Protein AF-A0A969UNP7-F1 (afdb_monomer_lite)

Structure (mmCIF, 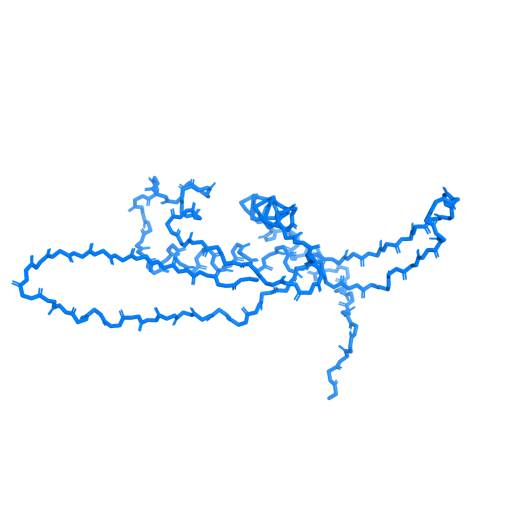N/CA/C/O backbone):
data_AF-A0A969UNP7-F1
#
_entry.id   AF-A0A969UNP7-F1
#
loop_
_atom_site.group_PDB
_atom_site.id
_atom_site.type_symbol
_atom_site.label_atom_id
_atom_site.label_alt_id
_atom_site.label_comp_id
_atom_site.label_asym_id
_atom_site.label_entity_id
_atom_site.label_seq_id
_atom_site.pdbx_PDB_ins_code
_atom_site.Cartn_x
_atom_site.Cartn_y
_atom_site.Cartn_z
_atom_site.occupancy
_atom_site.B_iso_or_equiv
_atom_site.auth_seq_id
_atom_site.auth_comp_id
_atom_site.auth_asym_id
_atom_site.auth_atom_id
_atom_site.pdbx_PDB_model_num
ATOM 1 N N . MET A 1 1 ? -7.125 19.937 -17.859 1.00 32.16 1 MET A N 1
ATOM 2 C CA . MET A 1 1 ? -6.046 19.118 -18.450 1.00 32.16 1 MET A CA 1
ATOM 3 C C . MET A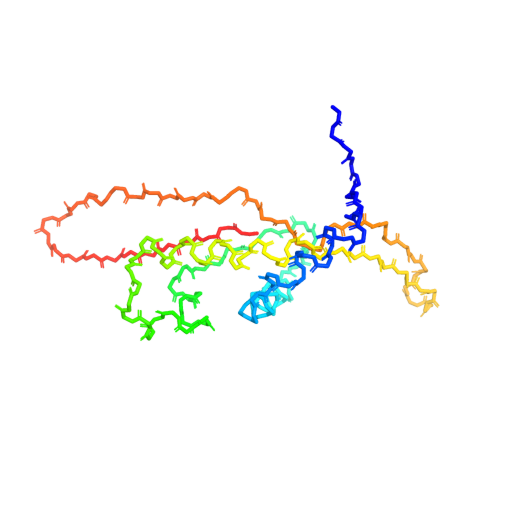 1 1 ? -5.336 18.443 -17.286 1.00 32.16 1 MET A C 1
ATOM 5 O O . MET A 1 1 ? -4.536 19.089 -16.628 1.00 32.16 1 MET A O 1
ATOM 9 N N . PHE A 1 2 ? -5.736 17.222 -16.925 1.00 37.88 2 PHE A N 1
ATOM 10 C CA . PHE A 1 2 ? -5.105 16.497 -15.818 1.00 37.88 2 PHE A CA 1
ATOM 11 C C . PHE A 1 2 ? -3.757 15.971 -16.313 1.00 37.88 2 PHE A C 1
ATOM 13 O O . PHE A 1 2 ? -3.700 15.314 -17.354 1.00 37.88 2 PHE A O 1
ATOM 20 N N . SER A 1 3 ? -2.667 16.340 -15.637 1.00 38.59 3 SER A N 1
ATOM 21 C CA . SER A 1 3 ? -1.341 15.804 -15.945 1.00 38.59 3 SER A CA 1
ATOM 22 C C . SER A 1 3 ? -1.408 14.280 -15.860 1.00 38.59 3 SER A C 1
ATOM 24 O O . SER A 1 3 ? -1.753 13.738 -14.815 1.00 38.59 3 SER A O 1
ATOM 26 N N . LYS A 1 4 ? -1.083 13.592 -16.960 1.00 51.25 4 LYS A N 1
ATOM 27 C CA . LYS A 1 4 ? -1.067 12.121 -17.052 1.00 51.25 4 LYS A 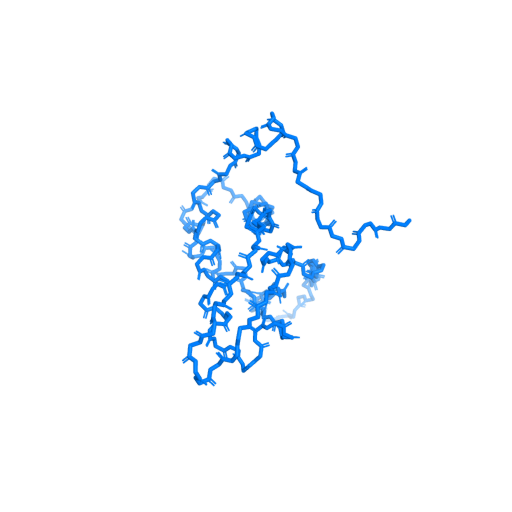CA 1
ATOM 28 C C . LYS A 1 4 ? 0.002 11.486 -16.148 1.00 51.25 4 LYS A C 1
ATOM 30 O O . LYS A 1 4 ? 0.022 10.273 -15.978 1.00 51.25 4 LYS A O 1
ATOM 35 N N . TYR A 1 5 ? 0.893 12.307 -15.591 1.00 55.03 5 TYR A N 1
ATOM 36 C CA . TYR A 1 5 ? 1.993 11.879 -14.743 1.00 55.03 5 TYR A CA 1
ATOM 37 C C . TYR A 1 5 ? 1.873 12.514 -13.363 1.00 55.03 5 TYR A C 1
ATOM 39 O O . TYR A 1 5 ? 1.617 13.724 -13.273 1.00 55.03 5 TYR A O 1
ATOM 47 N N . PRO A 1 6 ? 2.086 11.727 -12.301 1.00 63.94 6 PRO A N 1
ATOM 48 C CA . PRO A 1 6 ? 2.064 12.246 -10.951 1.00 63.94 6 PRO A CA 1
ATOM 49 C C . PRO A 1 6 ? 3.177 13.269 -10.735 1.00 63.94 6 PRO A C 1
ATOM 51 O O . PRO A 1 6 ? 4.358 12.989 -10.961 1.00 63.94 6 PRO A O 1
ATOM 54 N N . SER A 1 7 ? 2.796 14.465 -10.295 1.00 66.50 7 SER A N 1
ATOM 55 C CA . SER A 1 7 ? 3.746 15.480 -9.854 1.00 66.50 7 SER A CA 1
ATOM 56 C C . SER A 1 7 ? 4.326 15.077 -8.503 1.00 66.50 7 SER A C 1
ATOM 58 O O . SER A 1 7 ? 3.590 14.722 -7.584 1.00 66.50 7 SER A O 1
ATOM 60 N N . VAL A 1 8 ? 5.649 15.147 -8.379 1.00 69.06 8 VAL A N 1
ATOM 61 C CA . VAL A 1 8 ? 6.330 14.972 -7.092 1.00 69.06 8 VAL A CA 1
ATOM 62 C C . VAL A 1 8 ? 5.891 16.101 -6.170 1.00 69.06 8 VAL A C 1
ATOM 64 O O . VAL A 1 8 ? 5.866 17.253 -6.597 1.00 69.06 8 VAL A O 1
ATOM 67 N N . LEU A 1 9 ? 5.536 15.777 -4.929 1.00 69.31 9 LEU A N 1
ATOM 68 C CA . LEU A 1 9 ? 5.303 16.804 -3.920 1.00 69.31 9 LEU A CA 1
ATOM 69 C C . LEU A 1 9 ? 6.612 17.555 -3.649 1.00 69.31 9 LEU A C 1
ATOM 71 O O . LEU A 1 9 ? 7.682 16.945 -3.589 1.00 69.31 9 LEU A O 1
ATOM 75 N N . GLU A 1 10 ? 6.514 18.870 -3.471 1.00 75.75 10 GLU A N 1
ATOM 76 C CA . GLU A 1 10 ? 7.625 19.698 -2.996 1.00 75.75 10 GLU A CA 1
ATOM 77 C C . GLU A 1 10 ? 8.148 19.171 -1.651 1.00 75.75 10 GLU A C 1
ATOM 79 O O . GLU A 1 10 ? 7.386 18.613 -0.857 1.00 75.75 10 GLU A O 1
ATOM 84 N N . SER A 1 11 ? 9.446 19.345 -1.383 1.00 73.38 11 SER A N 1
ATOM 85 C CA . SER A 1 11 ? 10.145 18.668 -0.277 1.00 73.38 11 SER A CA 1
ATOM 86 C C . SER A 1 11 ? 9.461 18.817 1.089 1.00 73.38 11 SER A C 1
ATOM 88 O O . SER A 1 11 ? 9.418 17.859 1.854 1.00 73.38 11 SER A O 1
ATOM 90 N N . GLU A 1 12 ? 8.930 19.997 1.411 1.00 75.81 12 GLU A N 1
ATOM 91 C CA . GLU A 1 12 ? 8.265 20.260 2.695 1.00 75.81 12 GLU A CA 1
ATOM 92 C C . GLU A 1 12 ? 6.898 19.563 2.791 1.00 75.81 12 GLU A C 1
ATOM 94 O O . GLU A 1 12 ? 6.584 18.932 3.798 1.00 75.81 12 GLU A O 1
ATOM 99 N N . ALA A 1 13 ? 6.119 19.582 1.705 1.00 78.19 13 ALA A N 1
ATOM 100 C CA . ALA A 1 13 ? 4.840 18.881 1.626 1.00 78.19 13 ALA A CA 1
ATOM 101 C C . ALA A 1 13 ? 5.021 17.355 1.654 1.00 78.19 13 ALA A C 1
ATOM 103 O O . ALA A 1 13 ? 4.223 16.646 2.264 1.00 78.19 13 ALA A O 1
ATOM 104 N N . ALA A 1 14 ? 6.087 16.846 1.028 1.00 79.75 14 ALA A N 1
ATOM 105 C CA . ALA A 1 14 ? 6.433 15.430 1.066 1.00 79.75 14 ALA A CA 1
ATOM 106 C C . ALA A 1 14 ? 6.788 14.968 2.489 1.00 79.75 14 ALA A C 1
ATOM 108 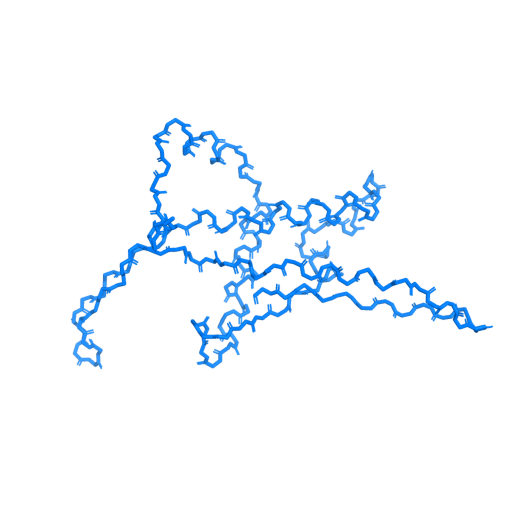O O . ALA A 1 14 ? 6.314 13.920 2.923 1.00 79.75 14 ALA A O 1
ATOM 109 N N . LEU A 1 15 ? 7.578 15.754 3.231 1.00 81.31 15 LEU A N 1
ATOM 110 C CA . LEU A 1 15 ? 7.933 15.443 4.619 1.00 81.31 15 LEU A CA 1
ATOM 111 C C . LEU A 1 15 ? 6.706 15.456 5.535 1.00 81.31 15 LEU A C 1
ATOM 113 O O . LEU A 1 15 ? 6.488 14.486 6.256 1.00 81.31 15 LEU A O 1
ATOM 117 N N . ALA A 1 16 ? 5.861 16.487 5.439 1.00 84.06 16 ALA A N 1
ATOM 118 C CA . ALA A 1 16 ? 4.629 16.575 6.223 1.00 84.06 16 ALA A CA 1
ATOM 119 C C . ALA A 1 16 ? 3.670 15.400 5.955 1.00 84.06 16 ALA A C 1
ATOM 121 O O . ALA A 1 16 ? 2.975 14.939 6.859 1.00 84.06 16 ALA A O 1
ATOM 122 N N . LEU A 1 17 ? 3.635 14.897 4.717 1.00 82.50 17 LEU A N 1
ATOM 123 C CA . LEU A 1 17 ? 2.835 13.731 4.349 1.00 82.50 17 LEU A CA 1
ATOM 124 C C . LEU A 1 17 ? 3.421 12.433 4.921 1.00 82.50 17 LEU A C 1
ATOM 126 O O . LEU A 1 17 ? 2.670 11.605 5.427 1.00 82.50 17 LEU A O 1
ATOM 130 N N . ILE A 1 18 ? 4.748 12.268 4.901 1.00 83.12 18 ILE A N 1
ATOM 131 C CA . ILE A 1 18 ? 5.424 11.111 5.509 1.00 83.12 18 ILE A CA 1
ATOM 132 C C . ILE A 1 18 ? 5.223 11.089 7.031 1.00 83.12 18 ILE A C 1
ATOM 134 O O . ILE A 1 18 ? 5.025 10.020 7.598 1.00 83.12 18 ILE A O 1
ATOM 138 N N . GLU A 1 19 ? 5.217 12.241 7.703 1.00 86.06 19 GLU A N 1
ATOM 139 C CA . GLU A 1 19 ? 4.943 12.320 9.148 1.00 86.06 19 GLU A CA 1
ATOM 140 C C . GLU A 1 19 ? 3.530 11.847 9.523 1.00 86.06 19 GLU A C 1
ATOM 142 O O . GLU A 1 19 ? 3.300 11.399 10.645 1.00 86.06 19 GLU A O 1
ATOM 147 N N . GLN A 1 20 ? 2.588 11.906 8.581 1.00 86.50 20 GLN A N 1
ATOM 148 C CA . GLN A 1 20 ? 1.216 11.428 8.761 1.00 86.50 20 GLN A CA 1
ATOM 149 C C . GLN A 1 20 ? 1.055 9.936 8.441 1.00 86.50 20 GLN A C 1
ATOM 151 O O . GLN A 1 20 ? -0.044 9.395 8.607 1.00 86.50 20 GLN A O 1
ATOM 156 N N . PHE A 1 21 ? 2.113 9.260 7.974 1.00 87.88 21 PHE A N 1
ATOM 157 C CA . PHE A 1 21 ? 2.022 7.844 7.646 1.00 87.88 21 PHE A CA 1
ATOM 158 C C . PHE A 1 21 ? 1.838 7.013 8.906 1.00 87.88 21 PHE A C 1
ATOM 160 O O . PHE A 1 21 ? 2.687 6.955 9.796 1.00 87.88 21 PHE A O 1
ATOM 167 N N . ASP A 1 22 ? 0.709 6.326 8.952 1.00 91.56 22 ASP A N 1
ATOM 168 C CA . ASP A 1 22 ? 0.407 5.383 10.006 1.00 91.56 22 ASP A CA 1
ATOM 169 C C . ASP A 1 22 ? 1.092 4.054 9.681 1.00 91.56 22 ASP A C 1
ATOM 171 O O . ASP A 1 22 ? 1.060 3.576 8.547 1.00 91.56 22 ASP A O 1
ATOM 175 N N . ILE A 1 23 ? 1.681 3.399 10.679 1.00 89.94 23 ILE A N 1
ATOM 176 C CA . ILE A 1 23 ? 2.321 2.091 10.486 1.00 89.94 23 ILE A CA 1
ATOM 177 C C . ILE A 1 23 ? 1.356 1.044 9.899 1.00 89.94 23 ILE A C 1
ATOM 179 O O . ILE A 1 23 ? 1.770 0.162 9.148 1.00 89.94 23 ILE A O 1
ATOM 183 N N . ARG A 1 24 ? 0.051 1.166 10.169 1.00 92.31 24 ARG A N 1
ATOM 184 C CA . ARG A 1 24 ? -0.994 0.304 9.599 1.00 92.31 24 ARG A CA 1
ATOM 185 C C . ARG A 1 24 ? -1.159 0.498 8.090 1.00 92.31 24 ARG A C 1
ATOM 187 O O . ARG A 1 24 ? -1.607 -0.426 7.418 1.00 92.31 24 ARG A O 1
ATOM 194 N N . ALA A 1 25 ? -0.743 1.633 7.530 1.00 91.94 25 ALA A N 1
ATOM 195 C CA . ALA A 1 25 ? -0.680 1.824 6.083 1.00 91.94 25 ALA A CA 1
ATOM 196 C C . ALA A 1 25 ? 0.383 0.927 5.430 1.00 91.94 25 ALA A C 1
ATOM 198 O O . ALA A 1 25 ? 0.174 0.428 4.325 1.00 91.94 25 ALA A O 1
ATOM 199 N N . ALA A 1 26 ? 1.489 0.631 6.123 1.00 91.00 26 ALA A N 1
ATOM 200 C CA . ALA A 1 26 ? 2.444 -0.366 5.640 1.00 91.00 26 ALA A CA 1
ATOM 201 C C . ALA A 1 26 ? 1.803 -1.763 5.594 1.00 91.00 26 ALA A C 1
ATOM 203 O O . ALA A 1 26 ? 2.022 -2.511 4.643 1.00 91.00 26 ALA A O 1
ATOM 204 N N . CYS A 1 27 ? 0.946 -2.098 6.567 1.00 92.50 27 CYS A N 1
ATOM 205 C CA . CYS A 1 27 ? 0.146 -3.323 6.510 1.00 92.50 27 CYS A CA 1
ATOM 206 C C . CYS A 1 27 ? -0.809 -3.320 5.307 1.00 92.50 27 CYS A C 1
ATOM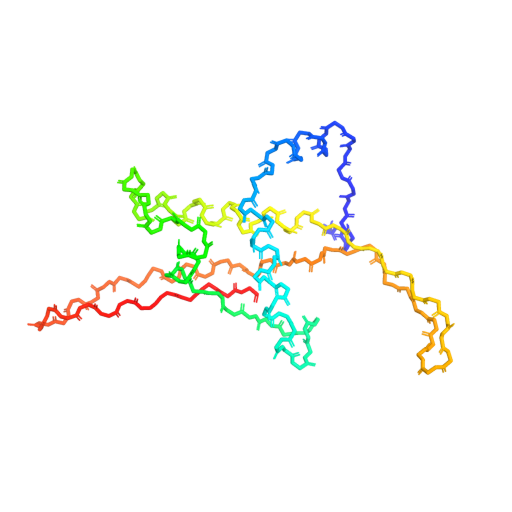 208 O O . CYS A 1 27 ? -0.880 -4.329 4.612 1.00 92.50 27 CYS A O 1
ATOM 210 N N . MET A 1 28 ? -1.477 -2.197 5.011 1.00 92.56 28 MET A N 1
ATOM 211 C CA . MET A 1 28 ? -2.307 -2.064 3.802 1.00 92.56 28 MET A CA 1
ATOM 212 C C . MET A 1 28 ? -1.496 -2.326 2.531 1.00 92.56 28 MET A C 1
ATOM 214 O O . MET A 1 28 ? -1.909 -3.130 1.702 1.00 92.56 28 MET A O 1
ATOM 218 N N . HIS A 1 29 ? -0.296 -1.753 2.410 1.00 92.62 29 HIS A N 1
ATOM 219 C CA . HIS A 1 29 ? 0.584 -2.012 1.269 1.00 92.62 29 HIS A CA 1
ATOM 220 C C . HIS A 1 29 ? 0.928 -3.505 1.101 1.00 92.62 29 HIS A C 1
ATOM 222 O O . HIS A 1 29 ? 0.928 -4.023 -0.021 1.00 92.62 29 HIS A O 1
ATOM 228 N N . LEU A 1 30 ? 1.196 -4.213 2.202 1.00 93.94 30 LEU A N 1
ATOM 229 C CA . LEU A 1 30 ? 1.463 -5.654 2.171 1.00 93.94 30 LEU A CA 1
ATOM 230 C C . LEU A 1 30 ? 0.228 -6.461 1.761 1.00 93.94 30 LEU A C 1
ATOM 232 O O . LEU A 1 30 ? 0.358 -7.409 0.990 1.00 93.94 30 LEU A O 1
ATOM 236 N N . ILE A 1 31 ? -0.960 -6.070 2.229 1.00 92.12 31 ILE A N 1
ATOM 237 C CA . ILE A 1 31 ? -2.229 -6.683 1.819 1.00 92.12 31 ILE A CA 1
ATOM 238 C C . ILE A 1 31 ? -2.419 -6.505 0.308 1.00 92.12 31 ILE A C 1
ATOM 240 O O . ILE A 1 31 ? -2.640 -7.492 -0.389 1.00 92.12 31 ILE A O 1
ATOM 244 N N . TYR A 1 32 ? -2.244 -5.291 -0.222 1.00 92.56 32 TYR A N 1
ATOM 245 C CA . TYR A 1 32 ? -2.377 -5.020 -1.661 1.00 92.56 32 TYR A CA 1
ATOM 246 C C . TYR A 1 32 ? -1.399 -5.864 -2.477 1.00 92.56 32 TYR A C 1
ATOM 248 O O . TYR A 1 32 ? -1.777 -6.505 -3.454 1.00 92.56 32 TYR A O 1
ATOM 256 N N . SER A 1 33 ? -0.146 -5.937 -2.023 1.00 93.19 33 SER A N 1
ATOM 257 C CA . SER A 1 33 ? 0.896 -6.745 -2.660 1.00 93.19 33 SER A CA 1
ATOM 258 C C . SER A 1 33 ? 0.525 -8.230 -2.682 1.00 93.19 33 SER A C 1
ATOM 260 O O . SER A 1 33 ? 0.693 -8.887 -3.704 1.00 93.19 33 SER A O 1
ATOM 262 N N . ALA A 1 34 ? -0.019 -8.757 -1.583 1.00 93.62 34 ALA A N 1
ATOM 263 C CA . ALA A 1 34 ? -0.458 -10.147 -1.498 1.00 93.62 34 ALA A CA 1
ATOM 264 C C . ALA A 1 34 ? -1.674 -10.451 -2.386 1.00 93.62 34 ALA A C 1
ATOM 266 O O . ALA A 1 34 ? -1.809 -11.578 -2.856 1.00 93.62 34 ALA A O 1
ATOM 267 N N . HIS A 1 35 ? -2.558 -9.478 -2.619 1.00 91.56 35 HIS A N 1
ATOM 268 C CA . HIS A 1 35 ? -3.650 -9.623 -3.582 1.00 91.56 35 HIS A CA 1
ATOM 269 C C . HIS A 1 35 ? -3.139 -9.559 -5.022 1.00 91.56 35 HIS A C 1
ATOM 271 O O . HIS A 1 35 ? -3.496 -10.411 -5.830 1.00 91.56 35 HIS A O 1
ATOM 277 N N . ALA A 1 36 ? -2.244 -8.621 -5.332 1.00 91.19 36 ALA A N 1
ATOM 278 C CA . ALA A 1 36 ? -1.666 -8.481 -6.664 1.00 91.19 36 ALA A CA 1
ATOM 279 C C . ALA A 1 36 ? -0.924 -9.750 -7.123 1.00 91.19 36 ALA A C 1
ATOM 281 O O . ALA A 1 36 ? -1.001 -10.115 -8.292 1.00 91.19 36 ALA A O 1
ATOM 282 N N . THR A 1 37 ? -0.255 -10.480 -6.223 1.00 92.69 37 THR A N 1
ATOM 283 C CA . THR A 1 37 ? 0.419 -11.745 -6.581 1.00 92.69 37 THR A CA 1
ATOM 284 C C . THR A 1 37 ? -0.536 -12.888 -6.929 1.00 92.69 37 THR A C 1
ATOM 286 O O . THR A 1 37 ? -0.089 -13.894 -7.475 1.00 92.69 37 THR A O 1
ATOM 289 N N . GLN A 1 38 ? -1.827 -12.757 -6.614 1.00 92.06 38 GLN A N 1
ATOM 290 C CA . GLN A 1 38 ? -2.862 -13.743 -6.937 1.00 92.06 38 GLN A CA 1
ATOM 291 C C . GLN A 1 38 ? -3.576 -13.435 -8.260 1.00 92.06 38 GLN A C 1
ATOM 293 O O . GLN A 1 38 ? -4.365 -14.254 -8.725 1.00 92.06 38 GLN A O 1
ATOM 298 N N . LEU A 1 39 ? -3.322 -12.267 -8.857 1.00 90.75 39 LEU A N 1
ATOM 299 C CA . LEU A 1 39 ? -3.904 -11.861 -10.131 1.00 90.75 39 LEU A CA 1
ATOM 300 C C . LEU A 1 39 ? -3.064 -12.390 -11.296 1.00 90.75 39 LEU A C 1
ATOM 302 O O . LEU A 1 39 ? -1.835 -12.340 -11.263 1.00 90.75 39 LEU A O 1
ATOM 306 N N . ASP A 1 40 ? -3.731 -12.829 -12.364 1.00 90.12 40 ASP A N 1
ATOM 307 C CA . ASP A 1 40 ? -3.060 -13.249 -13.601 1.00 90.12 40 ASP A CA 1
ATOM 308 C C . ASP A 1 40 ? -2.370 -12.063 -14.291 1.00 90.12 40 ASP A C 1
ATOM 310 O O . ASP A 1 40 ? -1.313 -12.207 -14.911 1.00 90.12 40 ASP A O 1
ATOM 314 N N . ARG A 1 41 ? -2.984 -10.875 -14.201 1.00 84.81 41 ARG A N 1
ATOM 315 C CA . ARG A 1 41 ? -2.483 -9.613 -14.759 1.00 84.81 41 ARG A CA 1
ATOM 316 C C . ARG A 1 41 ? -2.673 -8.473 -13.754 1.00 84.81 41 ARG A C 1
ATOM 318 O O . ARG A 1 41 ? -3.607 -7.683 -13.897 1.00 84.81 41 ARG A O 1
ATOM 325 N N . PRO A 1 42 ? -1.789 -8.345 -12.751 1.00 84.69 42 PRO A N 1
ATOM 326 C CA . PRO A 1 42 ? -1.953 -7.382 -11.658 1.00 84.69 42 PRO A CA 1
ATOM 327 C C . PRO A 1 42 ? -1.957 -5.908 -12.081 1.00 84.69 42 PRO A C 1
ATOM 329 O O . PRO A 1 42 ? -2.398 -5.060 -11.321 1.00 84.69 42 PRO A O 1
ATOM 332 N N . TRP A 1 43 ? -1.466 -5.588 -13.280 1.00 80.81 43 TRP A N 1
ATOM 333 C CA . TRP A 1 43 ? -1.468 -4.231 -13.844 1.00 80.81 43 TRP A CA 1
ATOM 334 C C . TRP A 1 43 ? -2.730 -3.899 -14.663 1.00 80.81 43 TRP A C 1
ATOM 336 O O . TRP A 1 43 ? -2.897 -2.758 -15.083 1.00 80.81 43 TRP A O 1
ATOM 346 N N . GLU A 1 44 ? -3.593 -4.882 -14.936 1.00 83.12 44 GLU A N 1
ATOM 347 C CA . GLU A 1 44 ? -4.856 -4.720 -15.682 1.00 83.12 44 GLU A CA 1
ATOM 348 C C . GLU A 1 44 ? -6.086 -5.000 -14.809 1.00 83.12 44 GLU A C 1
ATOM 350 O O . GLU A 1 44 ? -7.177 -4.515 -15.103 1.00 83.12 44 GLU A O 1
ATOM 355 N N . GLN A 1 45 ? -5.926 -5.822 -13.772 1.00 84.06 45 GLN A N 1
ATOM 356 C CA . GLN A 1 45 ? -7.017 -6.341 -12.959 1.00 84.06 45 GLN A CA 1
ATOM 357 C C . GLN A 1 45 ? -7.140 -5.596 -11.628 1.00 84.06 45 GLN A C 1
ATOM 359 O O . GLN A 1 45 ? -6.147 -5.254 -10.995 1.00 84.06 45 GLN A O 1
ATOM 364 N N . GLN A 1 46 ? -8.388 -5.412 -11.208 1.00 86.69 46 GLN A N 1
ATOM 365 C CA . GLN A 1 46 ? -8.793 -4.873 -9.910 1.00 86.69 46 GLN A CA 1
ATOM 366 C C . GLN A 1 46 ? -9.062 -6.023 -8.925 1.00 86.69 46 GLN A C 1
ATOM 368 O O . GLN A 1 46 ? -9.423 -7.130 -9.339 1.00 86.69 46 GLN A O 1
ATOM 373 N N . PHE A 1 47 ? -8.899 -5.785 -7.626 1.00 86.31 47 PHE A N 1
ATOM 374 C CA . PHE A 1 47 ? -9.159 -6.743 -6.553 1.00 86.31 47 PHE A CA 1
ATOM 375 C C . PHE A 1 47 ? -9.980 -6.127 -5.428 1.00 86.31 47 PHE A C 1
ATOM 377 O O . PHE A 1 47 ? -9.780 -4.993 -5.040 1.00 86.31 47 PHE A O 1
ATOM 384 N N . VAL A 1 48 ? -10.867 -6.907 -4.816 1.00 85.12 48 VAL A N 1
ATOM 385 C CA . VAL A 1 48 ? -11.768 -6.405 -3.774 1.00 85.12 48 VAL A CA 1
ATOM 386 C C . VAL A 1 48 ? -11.300 -6.847 -2.385 1.00 85.12 48 VAL A C 1
ATOM 388 O O . VAL A 1 48 ? -11.214 -8.039 -2.104 1.00 85.12 48 VAL A O 1
ATOM 391 N N . LEU A 1 49 ? -10.993 -5.898 -1.511 1.00 84.62 49 LEU A N 1
ATOM 392 C CA . LEU A 1 49 ? -10.771 -6.066 -0.078 1.00 84.62 49 LEU A CA 1
ATOM 393 C C . LEU A 1 49 ? -12.108 -6.159 0.665 1.00 84.62 49 LEU A C 1
ATOM 395 O O . LEU A 1 49 ? -13.126 -5.714 0.176 1.00 84.62 49 LEU A O 1
ATOM 399 N N . ASN A 1 50 ? -12.159 -6.736 1.859 1.00 85.12 50 ASN A N 1
ATOM 400 C CA . ASN A 1 50 ? -13.400 -6.830 2.642 1.00 85.12 50 ASN A CA 1
ATOM 401 C C . ASN A 1 50 ? -13.222 -6.108 3.976 1.00 85.12 50 ASN A C 1
ATOM 403 O O . ASN A 1 50 ? -12.260 -6.390 4.691 1.00 85.12 50 ASN A O 1
ATOM 407 N N . ASP A 1 51 ? -14.162 -5.235 4.343 1.00 84.12 51 ASP A N 1
ATOM 408 C CA . ASP A 1 51 ? -14.089 -4.408 5.555 1.00 84.12 51 ASP A CA 1
ATOM 409 C C . ASP A 1 51 ? -13.868 -5.252 6.816 1.00 84.12 51 ASP A C 1
ATOM 411 O O . ASP A 1 51 ? -13.033 -4.924 7.654 1.00 84.12 51 ASP A O 1
ATOM 415 N N . ARG A 1 52 ? -14.550 -6.400 6.937 1.00 85.56 52 ARG A N 1
ATOM 416 C CA . ARG A 1 52 ? -14.401 -7.297 8.096 1.00 85.56 52 ARG A CA 1
ATOM 417 C C . ARG A 1 52 ? -13.017 -7.930 8.154 1.00 85.56 52 ARG A C 1
ATOM 419 O O . ARG A 1 52 ? -12.486 -8.159 9.241 1.00 85.56 52 ARG A O 1
ATOM 426 N N . GLN A 1 53 ? -12.446 -8.264 7.000 1.00 85.75 53 GLN A N 1
ATOM 427 C CA . GLN A 1 53 ? -11.093 -8.810 6.929 1.00 85.75 53 GLN A CA 1
ATOM 428 C C . GLN A 1 53 ? -10.062 -7.723 7.241 1.00 85.75 53 GLN A C 1
ATOM 430 O O . GLN A 1 53 ? -9.156 -7.967 8.036 1.00 85.75 53 GLN A O 1
ATOM 435 N N . LEU A 1 54 ? -10.247 -6.513 6.708 1.00 89.38 54 LEU A N 1
ATOM 436 C CA . LEU A 1 54 ? -9.405 -5.357 7.004 1.00 89.38 54 LEU A CA 1
ATOM 437 C C . LEU A 1 54 ? -9.448 -4.980 8.483 1.00 89.38 54 LEU A C 1
ATOM 439 O O . LEU A 1 54 ? -8.393 -4.791 9.079 1.00 89.38 54 LEU A O 1
ATOM 443 N N . GLU A 1 55 ? -10.622 -4.967 9.117 1.00 90.19 55 GLU A N 1
ATOM 444 C CA . GLU A 1 55 ? -10.726 -4.724 10.558 1.00 90.19 55 GLU A CA 1
ATOM 445 C C . GLU A 1 55 ? -9.862 -5.705 11.361 1.00 90.19 55 GLU A C 1
ATOM 447 O O . GLU A 1 55 ? -9.198 -5.299 12.315 1.00 90.19 55 GLU A O 1
ATOM 452 N N . ARG A 1 56 ? -9.821 -6.981 10.957 1.00 89.44 56 ARG A N 1
ATOM 453 C CA . ARG A 1 56 ? -8.991 -8.005 11.608 1.00 89.44 56 ARG A CA 1
ATOM 454 C C . ARG A 1 56 ? -7.507 -7.828 11.306 1.00 89.44 56 ARG A C 1
ATOM 456 O O . ARG A 1 56 ? -6.695 -7.915 12.224 1.00 89.44 56 ARG A O 1
ATOM 463 N N . TYR A 1 57 ? -7.142 -7.585 10.047 1.00 88.56 57 TYR A N 1
ATOM 464 C CA . TYR A 1 57 ? -5.743 -7.405 9.648 1.00 88.56 57 TYR A CA 1
ATOM 465 C C . TYR A 1 57 ? -5.119 -6.142 10.250 1.00 88.56 57 TYR A C 1
ATOM 467 O O . TYR A 1 57 ? -3.941 -6.147 10.597 1.00 88.56 57 TYR A O 1
ATOM 475 N N . LEU A 1 58 ? -5.916 -5.089 10.433 1.00 89.56 58 LEU A N 1
ATOM 476 C CA . LEU A 1 58 ? -5.495 -3.814 11.013 1.00 89.56 58 LEU A CA 1
ATOM 477 C C . LEU A 1 58 ? -5.689 -3.752 12.541 1.00 89.56 58 LEU A C 1
ATOM 479 O O . LEU A 1 58 ? -5.354 -2.741 13.160 1.00 89.56 58 LEU A O 1
ATOM 483 N N . GLY A 1 59 ? -6.238 -4.808 13.157 1.00 88.62 59 GLY A N 1
ATOM 484 C CA . GLY A 1 59 ? -6.487 -4.896 14.601 1.00 88.62 59 GLY A CA 1
ATOM 485 C C . GLY A 1 59 ? -7.566 -3.942 15.132 1.00 88.62 59 GLY A C 1
ATOM 486 O O . GLY A 1 59 ? -7.582 -3.629 16.325 1.00 88.62 59 GLY A O 1
ATOM 487 N N . LEU A 1 60 ? -8.452 -3.449 14.263 1.00 88.50 60 LEU A N 1
ATOM 488 C CA . LEU A 1 60 ? -9.564 -2.560 14.617 1.00 88.50 60 LEU A CA 1
ATOM 489 C C . LEU A 1 60 ? -10.734 -3.314 15.261 1.00 88.50 60 LEU A C 1
ATOM 491 O O . LEU A 1 60 ? -11.520 -2.713 15.994 1.00 88.50 60 LEU A O 1
ATOM 495 N N . ASP A 1 61 ? -10.831 -4.625 15.047 1.00 85.38 61 ASP A N 1
ATOM 496 C CA . ASP A 1 61 ? -11.800 -5.512 15.698 1.00 85.38 61 ASP A CA 1
ATOM 497 C C . ASP A 1 61 ? -11.697 -5.464 17.235 1.00 85.38 61 ASP A C 1
ATOM 499 O O . ASP A 1 61 ? -12.707 -5.496 17.939 1.00 85.38 61 ASP A O 1
ATOM 503 N N . LYS A 1 62 ? -10.476 -5.302 17.758 1.00 85.94 62 LYS A N 1
ATOM 504 C CA . LYS A 1 62 ? -10.179 -5.208 19.198 1.00 85.94 62 LYS A CA 1
ATOM 505 C C . LYS A 1 62 ? -10.405 -3.813 19.783 1.00 85.94 62 LYS A C 1
ATOM 507 O O . LYS A 1 62 ? -10.493 -3.677 21.006 1.00 85.94 62 LYS A O 1
ATOM 512 N N . ASN A 1 63 ? -10.496 -2.778 18.948 1.00 82.19 63 ASN A N 1
ATOM 513 C CA . ASN A 1 63 ? -10.684 -1.409 19.410 1.00 82.19 63 ASN A CA 1
ATOM 514 C C . ASN A 1 63 ? -12.173 -1.126 19.659 1.00 82.19 63 ASN A C 1
ATOM 516 O O . ASN A 1 63 ? -12.954 -0.966 18.723 1.00 82.19 63 ASN A O 1
ATOM 520 N N . LYS A 1 64 ? -12.554 -1.053 20.939 1.00 80.81 64 LYS A N 1
ATOM 521 C CA . LYS A 1 64 ? -13.931 -0.759 21.370 1.00 80.81 64 LYS A CA 1
ATOM 522 C C . LYS A 1 64 ? -14.251 0.737 21.449 1.00 80.81 64 LYS A C 1
ATOM 524 O O . LYS A 1 64 ? -15.403 1.080 21.681 1.00 80.81 64 LYS A O 1
ATOM 529 N N . ASN A 1 65 ? -13.256 1.607 21.278 1.00 85.88 65 ASN A N 1
ATOM 530 C CA . ASN A 1 65 ? -13.440 3.056 21.384 1.00 85.88 65 ASN A CA 1
ATOM 531 C C . ASN A 1 65 ? -13.987 3.678 20.096 1.00 85.88 65 ASN A C 1
ATOM 533 O O . ASN A 1 65 ? -14.465 4.802 20.141 1.00 85.88 65 ASN A O 1
ATOM 537 N N . LEU A 1 66 ? -13.892 2.965 18.969 1.00 88.06 66 LEU A N 1
ATOM 538 C CA . LEU A 1 66 ? -14.351 3.442 17.669 1.00 88.06 66 LEU A CA 1
ATOM 539 C C . LEU A 1 66 ? -15.673 2.778 17.299 1.00 88.06 66 LEU A C 1
ATOM 541 O O . LEU A 1 66 ? -15.792 1.547 17.305 1.00 88.06 66 LEU A O 1
ATOM 545 N N . ASN A 1 67 ? -16.653 3.594 16.929 1.00 89.12 67 ASN A N 1
ATOM 546 C CA . ASN A 1 67 ? -17.885 3.121 16.323 1.00 89.12 67 ASN A CA 1
ATOM 547 C C . ASN A 1 67 ? -17.640 2.657 14.871 1.00 89.12 67 ASN A C 1
ATOM 549 O O . ASN A 1 67 ? -16.568 2.852 14.295 1.00 89.12 67 ASN A O 1
ATOM 553 N N . ARG A 1 68 ? -18.646 2.022 14.257 1.00 86.50 68 ARG A N 1
ATOM 554 C CA . ARG A 1 68 ? -18.529 1.463 12.898 1.00 86.50 68 ARG A CA 1
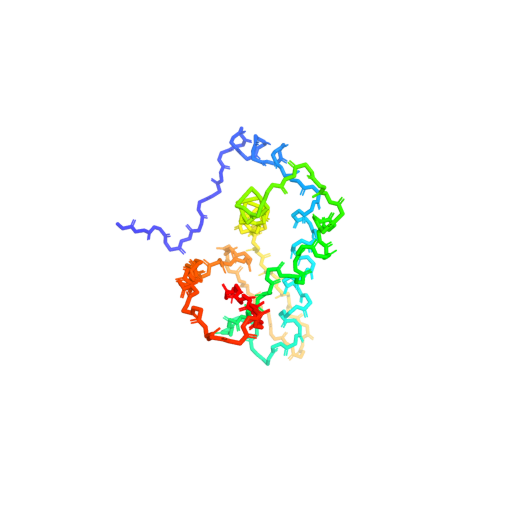ATOM 555 C C . ARG A 1 68 ? -18.111 2.508 11.858 1.00 86.50 68 ARG A C 1
ATOM 557 O O . ARG A 1 68 ? -17.269 2.219 11.016 1.00 86.50 68 ARG A O 1
ATOM 564 N N . GLN A 1 69 ? -18.680 3.708 11.917 1.00 87.94 69 GLN A N 1
ATOM 565 C CA . GLN A 1 69 ? -18.386 4.772 10.960 1.00 87.94 69 GLN A CA 1
ATOM 566 C C . GLN A 1 69 ? -16.952 5.291 11.124 1.00 87.94 69 GLN A C 1
ATOM 568 O O . GLN A 1 69 ? -16.252 5.476 10.133 1.00 87.94 69 GLN A O 1
ATOM 573 N N . GLU A 1 70 ? -16.487 5.459 12.361 1.00 89.94 70 GLU A N 1
ATOM 574 C CA . GLU A 1 70 ? -15.111 5.877 12.652 1.00 89.94 70 GLU A CA 1
ATOM 575 C C . GLU A 1 70 ? -14.087 4.839 12.181 1.00 89.94 70 GLU A C 1
ATOM 577 O O . GLU A 1 70 ? -13.044 5.201 11.638 1.00 89.94 70 GLU A O 1
ATOM 582 N N . LYS A 1 71 ? -14.394 3.543 12.330 1.00 89.75 71 LYS A N 1
ATOM 583 C CA . LYS A 1 71 ? -13.556 2.463 11.794 1.00 89.75 71 LYS A CA 1
ATOM 584 C C . LYS A 1 71 ? -13.477 2.501 10.272 1.00 89.75 71 LYS A C 1
ATOM 586 O O . LYS A 1 71 ? -12.378 2.410 9.736 1.00 89.75 71 LYS A O 1
ATOM 591 N N . LEU A 1 72 ? -14.610 2.657 9.586 1.00 88.12 72 LEU A N 1
ATOM 592 C CA . LEU A 1 72 ? -14.652 2.758 8.123 1.00 88.12 72 LEU A CA 1
ATOM 593 C C . LEU A 1 72 ? -13.857 3.967 7.624 1.00 88.12 72 LEU A C 1
ATOM 595 O O . LEU A 1 72 ? -13.042 3.830 6.715 1.00 88.12 72 LEU A O 1
ATOM 599 N N . GLN A 1 73 ? -14.036 5.126 8.261 1.00 89.25 73 GLN A N 1
ATOM 600 C CA . GLN A 1 73 ? -13.285 6.330 7.917 1.00 89.25 73 GLN A CA 1
ATOM 601 C C . GLN A 1 73 ? -11.783 6.116 8.108 1.00 89.25 73 GLN A C 1
ATOM 603 O O . GLN A 1 73 ? -10.994 6.447 7.229 1.00 89.25 73 GLN A O 1
ATOM 608 N N . LEU A 1 74 ? -11.381 5.518 9.231 1.00 91.06 74 LEU A N 1
ATOM 609 C CA . LEU A 1 74 ? -9.980 5.220 9.497 1.00 91.06 74 LEU A CA 1
ATOM 610 C C . LEU A 1 74 ? -9.400 4.236 8.476 1.00 91.06 74 LEU A C 1
ATOM 612 O O . LEU A 1 74 ? -8.300 4.460 7.984 1.00 91.06 74 LEU A O 1
ATOM 616 N N . MET A 1 75 ? -10.126 3.171 8.128 1.00 89.88 75 MET A N 1
ATOM 617 C CA . MET A 1 75 ? -9.690 2.226 7.096 1.00 89.88 75 MET A CA 1
ATOM 618 C C . MET A 1 75 ? -9.520 2.906 5.741 1.00 89.88 75 MET A C 1
ATOM 620 O O . MET A 1 75 ? -8.527 2.648 5.071 1.00 89.88 75 MET A O 1
ATOM 624 N N . LEU A 1 76 ? -10.433 3.803 5.363 1.00 89.25 76 LEU A N 1
ATOM 625 C CA . LEU A 1 76 ? -10.330 4.564 4.121 1.00 89.25 76 LEU A CA 1
ATOM 626 C C . LEU A 1 76 ? -9.102 5.488 4.113 1.00 89.25 76 LEU A C 1
ATOM 628 O O . LEU A 1 76 ? -8.390 5.552 3.114 1.00 89.25 76 LEU A O 1
ATOM 632 N N . GLU A 1 77 ? -8.819 6.178 5.219 1.00 90.94 77 GLU A N 1
ATOM 633 C CA . GLU A 1 77 ? -7.623 7.021 5.331 1.00 90.94 77 GLU A CA 1
ATOM 634 C C . GLU A 1 77 ? -6.336 6.189 5.264 1.00 90.94 77 GLU A C 1
ATOM 636 O O . GLU A 1 77 ? -5.428 6.517 4.500 1.00 90.94 77 GLU A O 1
ATOM 641 N N . LEU A 1 78 ? -6.283 5.056 5.972 1.00 91.94 78 LEU A N 1
ATOM 642 C CA . LEU A 1 78 ? -5.166 4.111 5.891 1.00 91.94 78 LEU A CA 1
ATOM 643 C C . LEU A 1 78 ? -5.000 3.531 4.481 1.00 91.94 78 LEU A C 1
ATOM 645 O O . LEU A 1 78 ? -3.873 3.333 4.033 1.00 91.94 78 LEU A O 1
ATOM 649 N N . ALA A 1 79 ? -6.105 3.275 3.777 1.00 90.75 79 ALA A N 1
ATOM 650 C CA . ALA A 1 79 ? -6.098 2.709 2.435 1.00 90.75 79 ALA A CA 1
ATOM 651 C C . ALA A 1 79 ? -5.487 3.658 1.398 1.00 90.75 79 ALA A C 1
ATOM 653 O O . ALA A 1 79 ? -4.786 3.201 0.494 1.00 90.75 79 ALA A O 1
ATOM 654 N N . LYS A 1 80 ? -5.730 4.967 1.538 1.00 89.25 80 LYS A N 1
ATOM 655 C CA . LYS A 1 80 ? -5.212 6.004 0.632 1.00 89.25 80 LYS A CA 1
ATOM 656 C C . LYS A 1 80 ? -3.718 6.255 0.799 1.00 89.25 80 LYS A C 1
ATOM 658 O O . LYS A 1 80 ? -3.066 6.674 -0.152 1.00 89.25 80 LYS A O 1
ATOM 663 N N . GLN A 1 81 ? -3.155 6.034 1.987 1.00 91.50 81 GLN A N 1
ATOM 664 C CA . GLN A 1 81 ? -1.751 6.367 2.248 1.00 91.50 81 GLN A CA 1
ATOM 665 C C . GLN A 1 81 ? -0.763 5.648 1.302 1.00 91.50 81 GLN A C 1
ATOM 667 O O . GLN A 1 81 ? 0.078 6.338 0.720 1.00 91.50 81 GLN A O 1
ATOM 672 N N . PRO A 1 82 ? -0.880 4.326 1.038 1.00 91.31 82 PRO A N 1
ATOM 673 C CA . PRO A 1 82 ? -0.058 3.641 0.038 1.00 91.31 82 PRO A CA 1
ATOM 674 C C . PRO A 1 82 ? -0.200 4.178 -1.394 1.00 91.31 82 PRO A C 1
ATOM 676 O O . PRO A 1 82 ? 0.716 3.990 -2.192 1.00 91.31 82 PRO A O 1
ATOM 679 N N . CYS A 1 83 ? -1.297 4.862 -1.739 1.00 88.94 83 CYS A N 1
ATOM 680 C CA . CYS A 1 83 ? -1.486 5.457 -3.068 1.00 88.94 83 CYS A CA 1
ATOM 681 C C . CYS A 1 83 ? -0.554 6.646 -3.327 1.00 88.94 83 CYS A C 1
ATOM 683 O O . CYS A 1 83 ? -0.366 7.030 -4.474 1.00 88.94 83 CYS A O 1
ATOM 685 N N . HIS A 1 84 ? 0.089 7.200 -2.294 1.00 88.12 84 HIS A N 1
ATOM 686 C CA . HIS A 1 84 ? 1.126 8.220 -2.467 1.00 88.12 84 HIS A CA 1
ATOM 687 C C . HIS A 1 84 ? 2.493 7.633 -2.865 1.00 88.12 84 HIS A C 1
ATOM 689 O O . HIS A 1 84 ? 3.452 8.382 -3.066 1.00 88.12 84 HIS A O 1
ATOM 695 N N . LEU A 1 85 ? 2.616 6.305 -2.978 1.00 86.69 85 LEU A N 1
ATOM 696 C CA . LEU A 1 85 ? 3.852 5.662 -3.406 1.00 86.69 85 LEU A CA 1
ATOM 697 C C . LEU A 1 85 ? 4.038 5.804 -4.916 1.00 86.69 85 LEU A C 1
ATOM 699 O O . LEU A 1 85 ? 3.221 5.352 -5.720 1.00 86.69 85 LEU A O 1
ATOM 703 N N . LEU A 1 86 ? 5.164 6.407 -5.288 1.00 87.81 86 LEU A N 1
ATOM 704 C CA . LEU A 1 86 ? 5.597 6.552 -6.670 1.00 87.81 86 LEU A CA 1
ATOM 705 C C . LEU A 1 86 ? 6.638 5.499 -6.995 1.00 87.81 86 LEU A C 1
ATOM 707 O O . LEU A 1 86 ? 7.642 5.377 -6.293 1.00 87.81 86 LEU A O 1
ATOM 711 N N . VAL A 1 87 ? 6.427 4.789 -8.097 1.00 86.56 87 VAL A N 1
ATOM 712 C CA . VAL A 1 87 ? 7.378 3.799 -8.585 1.00 86.56 87 VAL A CA 1
ATOM 713 C C . VAL A 1 87 ? 7.998 4.257 -9.898 1.00 86.56 87 VAL A C 1
ATOM 715 O O . VAL A 1 87 ? 7.339 4.801 -10.784 1.00 86.56 87 VAL A O 1
ATOM 718 N N . TYR A 1 88 ? 9.304 4.047 -10.001 1.00 88.44 88 TYR A N 1
ATOM 719 C CA . TYR A 1 88 ? 10.067 4.106 -11.237 1.00 88.44 88 TYR A CA 1
ATOM 720 C C . TYR A 1 88 ? 10.806 2.781 -11.351 1.00 88.44 88 TYR A C 1
ATOM 722 O O . TYR A 1 88 ? 11.561 2.417 -10.448 1.00 88.44 88 TYR A O 1
ATOM 730 N N . VAL A 1 89 ? 10.573 2.054 -12.440 1.00 87.69 89 VAL A N 1
ATOM 731 C CA . VAL A 1 89 ? 11.201 0.749 -12.655 1.00 87.69 89 VAL A CA 1
ATOM 732 C C . VAL A 1 89 ? 12.149 0.872 -13.828 1.00 87.69 89 VAL A C 1
ATOM 734 O O . VAL A 1 89 ? 11.723 1.163 -14.939 1.00 87.69 89 VAL A O 1
ATOM 737 N N . SER A 1 90 ? 13.430 0.626 -13.580 1.00 89.75 90 SER A N 1
ATOM 738 C CA . SER A 1 90 ? 14.445 0.476 -14.617 1.00 89.75 90 SER A CA 1
ATOM 739 C C . SER A 1 90 ? 14.942 -0.958 -14.572 1.00 89.75 90 SER A C 1
ATOM 741 O O . SER A 1 90 ? 15.714 -1.316 -13.683 1.00 89.75 90 SER A O 1
ATOM 743 N N . TYR A 1 91 ? 14.483 -1.777 -15.512 1.00 88.19 91 TYR A N 1
ATOM 744 C CA . TYR A 1 91 ? 14.904 -3.162 -15.631 1.00 88.19 91 TYR A CA 1
ATOM 745 C C . TYR A 1 91 ? 15.987 -3.266 -16.717 1.00 88.19 91 TYR A C 1
ATOM 747 O O . TYR A 1 91 ? 15.698 -2.995 -17.887 1.00 88.19 91 TYR A O 1
ATOM 755 N N . PRO A 1 92 ? 17.243 -3.591 -16.361 1.00 89.94 92 PRO A N 1
ATOM 756 C CA . PRO A 1 92 ? 18.306 -3.772 -17.343 1.00 89.94 92 PRO A CA 1
ATOM 757 C C . PRO A 1 92 ? 18.092 -5.064 -18.140 1.00 89.94 92 PRO A C 1
ATOM 759 O O . PRO A 1 92 ? 17.355 -5.948 -17.715 1.00 89.94 92 PRO A O 1
ATOM 762 N N . ASP A 1 93 ? 18.757 -5.189 -19.285 1.00 91.38 93 ASP A N 1
ATOM 763 C CA . ASP A 1 93 ? 18.680 -6.407 -20.094 1.00 91.38 93 ASP A CA 1
ATOM 764 C C . ASP A 1 93 ? 19.277 -7.592 -19.316 1.00 91.38 93 ASP A C 1
ATOM 766 O O . ASP A 1 93 ? 20.424 -7.542 -18.869 1.00 91.38 93 ASP A O 1
ATOM 770 N N . GLN A 1 94 ? 18.472 -8.639 -19.125 1.00 87.44 94 GLN A N 1
ATOM 771 C CA . GLN A 1 94 ? 18.850 -9.875 -18.429 1.00 87.44 94 GLN A CA 1
ATOM 772 C C . GLN A 1 94 ? 18.760 -11.093 -19.369 1.00 87.44 94 GLN A C 1
ATOM 774 O O . GLN A 1 94 ? 18.605 -12.236 -18.928 1.00 87.44 94 GLN A O 1
ATOM 779 N N . GLY A 1 95 ? 18.813 -10.868 -20.687 1.00 88.12 95 GLY A N 1
ATOM 780 C CA . GLY A 1 95 ? 18.825 -11.886 -21.737 1.00 88.12 95 GLY A CA 1
ATOM 781 C C . GLY A 1 95 ? 17.461 -12.527 -22.003 1.00 88.12 95 GLY A C 1
ATOM 782 O O . GLY A 1 95 ? 16.990 -12.527 -23.135 1.00 88.12 95 GLY A O 1
ATOM 783 N N . ARG A 1 96 ? 16.798 -13.076 -20.973 1.00 86.38 96 ARG A N 1
ATOM 784 C CA . ARG A 1 96 ? 15.440 -13.650 -21.109 1.00 86.38 96 ARG A CA 1
ATOM 785 C C . ARG A 1 96 ? 14.352 -12.584 -21.207 1.00 86.38 96 ARG A C 1
ATOM 787 O O . ARG A 1 96 ? 13.306 -12.840 -21.792 1.00 86.38 96 ARG A O 1
ATOM 794 N N . ILE A 1 97 ? 14.592 -11.427 -20.600 1.00 84.50 97 ILE A N 1
ATOM 795 C CA . ILE A 1 97 ? 13.677 -10.290 -20.578 1.00 84.50 97 ILE A CA 1
ATOM 796 C C . ILE A 1 97 ? 14.479 -9.087 -21.089 1.00 84.50 97 ILE A C 1
ATOM 798 O O . ILE A 1 97 ? 15.497 -8.761 -20.468 1.00 84.50 97 ILE A O 1
ATOM 802 N N . PRO A 1 98 ? 14.058 -8.458 -22.204 1.00 87.81 98 PRO A N 1
ATOM 803 C CA . PRO A 1 98 ? 14.687 -7.244 -22.707 1.00 87.81 98 PRO A CA 1
ATOM 804 C C . PRO A 1 98 ? 14.671 -6.134 -21.662 1.00 87.81 98 PRO A C 1
ATOM 806 O O . PRO A 1 98 ? 13.807 -6.107 -20.782 1.00 87.81 98 PRO A O 1
ATOM 809 N N . SER A 1 99 ? 15.590 -5.179 -21.788 1.00 91.62 99 SER A N 1
ATOM 810 C CA . SER A 1 99 ? 15.533 -3.992 -20.944 1.00 91.62 99 SER A CA 1
ATOM 811 C C . SER A 1 99 ? 14.222 -3.239 -21.160 1.00 91.62 99 SER A C 1
ATOM 813 O O . SER A 1 99 ? 13.721 -3.105 -22.280 1.00 91.62 99 SER A O 1
ATOM 815 N N . PHE A 1 100 ? 13.660 -2.731 -20.071 1.00 90.06 100 PHE A N 1
ATOM 816 C CA . PHE A 1 100 ? 12.497 -1.862 -20.130 1.00 90.06 100 PHE A CA 1
ATOM 817 C C . PHE A 1 100 ? 12.540 -0.840 -19.006 1.00 90.06 100 PHE A C 1
ATOM 819 O O . PHE A 1 100 ? 13.218 -0.992 -17.986 1.00 90.06 100 PHE A O 1
ATOM 826 N N . THR A 1 101 ? 11.801 0.240 -19.203 1.00 88.69 101 THR A N 1
ATOM 827 C CA . THR A 1 101 ? 11.637 1.270 -18.189 1.00 88.69 101 THR A CA 1
ATOM 828 C C . THR A 1 101 ? 10.168 1.612 -18.076 1.00 88.69 101 THR A C 1
ATOM 830 O O . THR A 1 101 ? 9.507 1.880 -19.077 1.00 88.69 101 THR A O 1
ATOM 833 N N . VAL A 1 102 ? 9.665 1.605 -16.847 1.00 85.06 102 VAL A N 1
ATOM 834 C CA . VAL A 1 102 ? 8.341 2.120 -16.517 1.00 85.06 102 VAL A CA 1
ATOM 835 C C . VAL A 1 102 ? 8.536 3.546 -16.027 1.00 85.06 102 VAL A C 1
ATOM 837 O O . VAL A 1 102 ? 9.286 3.794 -15.077 1.00 85.06 102 VAL A O 1
ATOM 840 N N . SER A 1 103 ? 7.894 4.493 -16.713 1.00 82.88 103 SER A N 1
ATOM 841 C CA . SER A 1 103 ? 7.883 5.893 -16.300 1.00 82.88 103 SER A CA 1
ATOM 842 C C . SER A 1 103 ? 7.254 6.038 -14.915 1.00 82.88 103 SER A C 1
ATOM 844 O O . SER A 1 103 ? 6.559 5.147 -14.427 1.00 82.88 103 SER A O 1
ATOM 846 N N . ARG A 1 104 ? 7.533 7.163 -14.250 1.00 82.75 104 ARG A N 1
ATOM 847 C CA . ARG A 1 104 ? 7.042 7.398 -12.894 1.00 82.75 104 ARG A CA 1
ATOM 848 C C . ARG A 1 104 ? 5.511 7.308 -12.867 1.00 82.75 104 ARG A C 1
ATOM 850 O O . ARG A 1 104 ? 4.836 8.096 -13.527 1.00 82.75 104 ARG A O 1
ATOM 857 N N . THR A 1 105 ? 4.996 6.355 -12.102 1.00 83.81 105 THR A N 1
ATOM 858 C CA . THR A 1 105 ? 3.565 6.054 -11.964 1.00 83.81 105 THR A CA 1
ATOM 859 C C . THR A 1 105 ? 3.218 5.860 -10.493 1.00 83.81 105 THR A C 1
ATOM 861 O O . THR A 1 105 ? 4.100 5.593 -9.670 1.00 83.81 105 THR A O 1
ATOM 864 N N . TRP A 1 106 ? 1.943 6.044 -10.148 1.00 85.62 106 TRP A N 1
ATOM 865 C CA . TRP A 1 106 ? 1.438 5.619 -8.846 1.00 85.62 106 TRP A CA 1
ATOM 866 C C . TRP A 1 106 ? 1.492 4.098 -8.770 1.00 85.62 106 TRP A C 1
ATOM 868 O O . TRP A 1 106 ? 1.124 3.422 -9.728 1.00 85.62 106 TRP A O 1
ATOM 878 N N . LEU A 1 107 ? 1.971 3.568 -7.648 1.00 88.94 107 LEU A N 1
ATOM 879 C CA . LEU A 1 107 ? 2.035 2.124 -7.447 1.00 88.94 107 LEU A CA 1
ATOM 880 C C . LEU A 1 107 ? 0.641 1.519 -7.231 1.00 88.94 107 LEU A C 1
ATOM 882 O O . LEU A 1 107 ? 0.375 0.420 -7.702 1.00 88.94 107 LEU A O 1
ATOM 886 N N . TRP A 1 108 ? -0.223 2.243 -6.518 1.00 90.19 108 TRP A N 1
ATOM 887 C CA . TRP A 1 108 ? -1.587 1.831 -6.202 1.00 90.19 108 TRP A CA 1
ATOM 888 C C . TRP A 1 108 ? -2.559 2.943 -6.559 1.00 90.19 108 TRP A C 1
ATOM 890 O O . TRP A 1 108 ? -2.307 4.111 -6.260 1.00 90.19 108 TRP A O 1
ATOM 900 N N . GLU A 1 109 ? -3.696 2.563 -7.119 1.00 86.50 109 GLU A N 1
ATOM 901 C CA . GLU A 1 109 ? -4.821 3.448 -7.381 1.00 86.50 109 GLU A CA 1
ATOM 902 C C . GLU A 1 109 ? -6.055 2.829 -6.734 1.00 86.50 109 GLU A C 1
ATOM 904 O O . GLU A 1 109 ? -6.324 1.649 -6.925 1.00 86.50 109 GLU A O 1
ATOM 909 N N . ILE A 1 110 ? -6.783 3.607 -5.937 1.00 82.06 110 ILE A N 1
ATOM 910 C CA . ILE A 1 110 ? -8.085 3.177 -5.432 1.00 82.06 110 ILE A CA 1
ATOM 911 C C . ILE A 1 110 ? -9.108 3.587 -6.485 1.00 82.06 110 ILE A C 1
ATOM 913 O O . ILE A 1 110 ? -9.369 4.781 -6.654 1.00 82.06 110 ILE A O 1
ATOM 917 N N . ALA A 1 111 ? -9.681 2.605 -7.183 1.00 71.75 111 ALA A N 1
ATOM 918 C CA . ALA A 1 111 ? -10.917 2.819 -7.928 1.00 71.75 111 ALA A CA 1
ATOM 919 C C . ALA A 1 111 ? -11.977 3.349 -6.948 1.00 71.75 111 ALA A C 1
ATOM 921 O O . ALA A 1 111 ? -12.009 2.886 -5.808 1.00 71.75 111 ALA A O 1
ATOM 922 N N . GLU A 1 112 ? -12.772 4.354 -7.348 1.00 59.22 112 GLU A N 1
ATOM 923 C CA . GLU A 1 112 ? -13.704 5.070 -6.457 1.00 59.22 112 GLU A CA 1
ATOM 924 C C . GLU A 1 112 ? -14.328 4.129 -5.415 1.00 59.22 112 GLU A C 1
ATOM 926 O O . GLU A 1 112 ? -14.904 3.108 -5.805 1.00 59.22 112 GLU A O 1
ATOM 931 N N . PRO A 1 113 ? -14.220 4.427 -4.104 1.00 54.38 113 PRO A N 1
ATOM 932 C CA . PRO A 1 113 ? -14.766 3.546 -3.089 1.00 54.38 113 PRO A CA 1
ATOM 933 C C . PRO A 1 113 ? -16.278 3.475 -3.292 1.00 54.38 113 PRO A C 1
ATOM 935 O O . PRO A 1 113 ? -17.011 4.386 -2.902 1.00 54.38 113 PRO A O 1
ATOM 938 N N . MET A 1 114 ? -16.758 2.388 -3.898 1.00 42.59 114 MET A N 1
ATOM 939 C CA . MET A 1 114 ? -18.173 2.052 -3.904 1.00 42.59 114 MET A CA 1
ATOM 940 C C . MET A 1 114 ? -18.539 1.647 -2.479 1.00 42.59 114 MET A C 1
ATOM 942 O O . MET A 1 114 ? -18.615 0.473 -2.129 1.00 42.59 114 MET A O 1
ATOM 946 N N . LEU A 1 115 ? -18.768 2.650 -1.632 1.00 43.12 115 LEU A N 1
ATOM 947 C CA . LEU A 1 115 ? -19.539 2.501 -0.411 1.00 43.12 115 LEU A CA 1
ATOM 948 C C . LEU A 1 115 ? -20.964 2.154 -0.846 1.00 43.12 115 LEU A C 1
ATOM 950 O O . LEU A 1 115 ? -21.830 3.023 -0.935 1.00 43.12 115 LEU A O 1
ATOM 954 N N . HIS A 1 116 ? -21.221 0.880 -1.148 1.00 39.34 116 HIS A N 1
ATOM 955 C CA . HIS A 1 116 ? -22.584 0.380 -1.180 1.00 39.34 116 HIS A CA 1
ATOM 956 C C . HIS A 1 116 ? -23.126 0.465 0.251 1.00 39.34 116 HIS A C 1
ATOM 958 O O . HIS A 1 116 ? -22.994 -0.453 1.062 1.00 39.34 116 HIS A O 1
ATOM 964 N N . PHE A 1 117 ? -23.728 1.612 0.573 1.00 36.09 117 PHE A N 1
ATOM 965 C CA . PHE A 1 117 ? -24.716 1.717 1.634 1.00 36.09 117 PHE A CA 1
ATOM 966 C C . PHE A 1 117 ? -25.896 0.849 1.210 1.00 36.09 117 PHE A C 1
ATOM 968 O O . PHE A 1 117 ? -26.816 1.290 0.528 1.00 36.09 117 PHE A O 1
ATOM 975 N N . GLN A 1 118 ? -25.831 -0.429 1.559 1.00 36.78 118 GLN A N 1
ATOM 976 C CA . GLN A 1 118 ? -26.990 -1.292 1.503 1.00 36.78 118 GLN A CA 1
ATOM 977 C C . GLN A 1 118 ? -27.862 -0.876 2.691 1.00 36.78 118 GLN A C 1
ATOM 979 O O . GLN A 1 118 ? -27.550 -1.189 3.842 1.00 36.78 118 GLN A O 1
ATOM 984 N N . GLU A 1 119 ? -28.902 -0.079 2.430 1.00 33.53 119 GLU A N 1
ATOM 985 C CA . GLU A 1 119 ? -29.994 0.094 3.384 1.00 33.53 119 GLU A CA 1
ATOM 986 C C . GLU A 1 119 ? -30.520 -1.309 3.700 1.00 33.53 119 GLU A C 1
ATOM 988 O O . GLU A 1 119 ? -30.977 -2.027 2.809 1.00 33.53 119 GLU A O 1
ATOM 993 N N . CYS A 1 120 ? -30.357 -1.743 4.952 1.00 33.03 120 CYS A N 1
ATOM 994 C CA . CYS A 1 120 ? -30.856 -3.032 5.405 1.00 33.03 120 CYS A CA 1
ATOM 995 C C . CYS A 1 120 ? -32.371 -3.069 5.187 1.00 33.03 120 CYS A C 1
ATOM 997 O O . CYS A 1 120 ? -33.121 -2.505 5.985 1.00 33.03 120 CYS A O 1
ATOM 999 N N . LEU A 1 121 ? -32.833 -3.765 4.150 1.00 35.44 121 LEU A N 1
ATOM 1000 C CA . LEU A 1 121 ? -34.186 -4.294 4.166 1.00 35.44 121 LEU A CA 1
ATOM 1001 C C . LEU A 1 121 ? -34.181 -5.412 5.203 1.00 35.44 121 LEU A C 1
ATOM 1003 O O . LEU A 1 121 ? -33.586 -6.463 4.990 1.00 35.44 121 LEU A O 1
ATOM 1007 N N . GLN A 1 122 ? -34.765 -5.116 6.362 1.00 37.09 122 GLN A N 1
ATOM 1008 C CA . GLN A 1 122 ? -35.034 -6.106 7.392 1.00 37.09 122 GLN A CA 1
ATOM 1009 C C . GLN A 1 122 ? -36.026 -7.119 6.825 1.00 37.09 122 GLN A C 1
ATOM 1011 O O . GLN A 1 122 ? -37.175 -6.794 6.539 1.00 37.09 122 GLN A O 1
ATOM 1016 N N . ASP A 1 123 ? -35.571 -8.346 6.661 1.00 42.66 123 ASP A N 1
ATOM 1017 C CA . ASP A 1 123 ? -36.403 -9.523 6.543 1.00 42.66 123 ASP A CA 1
ATOM 1018 C C . ASP A 1 123 ? -36.902 -9.946 7.937 1.00 42.66 123 ASP A C 1
ATOM 1020 O O . ASP A 1 123 ? -36.169 -9.925 8.930 1.00 42.66 123 ASP A O 1
ATOM 1024 N N . ASP A 1 124 ? -38.180 -10.331 7.999 1.00 47.44 124 ASP A N 1
ATOM 1025 C CA . ASP A 1 124 ? -39.008 -10.589 9.198 1.00 47.44 124 ASP A CA 1
ATOM 1026 C C . ASP A 1 124 ? -38.482 -11.716 10.129 1.00 47.44 124 ASP A C 1
ATOM 1028 O O . ASP A 1 124 ? -39.123 -12.101 11.105 1.00 47.44 124 ASP A O 1
ATOM 1032 N N . SER A 1 125 ? -37.301 -12.270 9.839 1.00 52.72 125 SER A N 1
ATOM 1033 C CA . SER A 1 125 ? -36.649 -13.370 10.561 1.00 52.72 125 SER A CA 1
ATOM 1034 C C . SER A 1 125 ? -35.346 -12.994 11.285 1.00 52.72 125 SER A C 1
ATOM 1036 O O . SER A 1 125 ? -34.698 -13.867 11.861 1.00 52.72 125 SER A O 1
ATOM 1038 N N . GLY A 1 126 ? -34.952 -11.714 11.309 1.00 44.47 126 GLY A N 1
ATOM 1039 C CA . GLY A 1 126 ? -33.932 -11.203 12.241 1.00 44.47 126 GLY A CA 1
ATOM 1040 C C . GLY A 1 126 ? -32.504 -11.747 12.067 1.00 44.47 126 GLY A C 1
ATOM 1041 O O . GLY A 1 126 ? -31.708 -11.669 13.004 1.00 44.47 126 GLY A O 1
ATOM 1042 N N . HIS A 1 127 ? -32.152 -12.289 10.898 1.00 40.69 127 HIS A N 1
ATOM 1043 C CA . HIS A 1 127 ? -30.799 -12.775 10.610 1.00 40.69 127 HIS A CA 1
ATOM 1044 C C . HIS A 1 127 ? -30.048 -11.786 9.712 1.00 40.69 127 HIS A C 1
ATOM 1046 O O . HIS A 1 127 ? -30.288 -11.710 8.515 1.00 40.69 127 HIS A O 1
ATOM 1052 N N . SER A 1 128 ? -29.109 -11.030 10.287 1.00 36.31 128 SER A N 1
ATOM 1053 C CA . SER A 1 128 ? -28.277 -10.085 9.534 1.00 36.31 128 SER A CA 1
ATOM 1054 C C . SER A 1 128 ? -26.969 -10.747 9.098 1.00 36.31 128 SER A C 1
ATOM 1056 O O . SER A 1 128 ? -26.075 -10.980 9.914 1.00 36.31 128 SER A O 1
ATOM 1058 N N . ILE A 1 129 ? -26.837 -11.037 7.802 1.00 38.56 129 ILE A N 1
ATOM 1059 C CA . ILE A 1 129 ? -25.558 -11.409 7.187 1.00 38.56 129 ILE A CA 1
ATOM 1060 C C . ILE A 1 129 ? -25.100 -10.228 6.322 1.00 38.56 129 ILE A C 1
ATOM 1062 O O . ILE A 1 129 ? -25.540 -10.066 5.192 1.00 38.56 129 ILE A O 1
ATOM 1066 N N . CYS A 1 130 ? -24.235 -9.368 6.869 1.00 42.03 130 CYS A N 1
ATOM 1067 C CA . CYS A 1 130 ? -23.603 -8.280 6.115 1.00 42.03 130 CYS A CA 1
ATOM 1068 C C . CYS A 1 130 ? -22.205 -8.700 5.647 1.00 42.03 130 CYS A C 1
ATOM 1070 O O . CYS A 1 130 ? -21.294 -8.750 6.465 1.00 42.03 130 CYS A O 1
ATOM 1072 N N . GLU A 1 131 ? -21.981 -8.936 4.361 1.00 42.09 131 GLU A N 1
ATOM 1073 C CA . GLU A 1 131 ? -20.627 -8.870 3.794 1.00 42.09 131 GLU A CA 1
ATOM 1074 C C . GLU A 1 131 ? -20.463 -7.546 3.051 1.00 42.09 131 GLU A C 1
ATOM 1076 O O . GLU A 1 131 ? -21.320 -7.167 2.261 1.00 42.09 131 GLU A O 1
ATOM 1081 N N . GLN A 1 132 ? -19.383 -6.821 3.348 1.00 46.34 132 GLN A N 1
ATOM 1082 C CA . GLN A 1 132 ? -19.003 -5.590 2.653 1.00 46.34 132 GLN A CA 1
ATOM 1083 C C . GLN A 1 132 ? -17.709 -5.856 1.888 1.00 46.34 132 GLN A C 1
ATOM 1085 O O . GLN A 1 132 ? -16.791 -6.482 2.419 1.00 46.34 132 GLN A O 1
ATOM 1090 N N . THR A 1 133 ? -17.657 -5.416 0.635 1.00 40.03 133 THR A N 1
ATOM 1091 C CA . THR A 1 133 ? -16.538 -5.625 -0.289 1.00 40.03 133 THR A CA 1
ATOM 1092 C C . THR A 1 133 ? -16.088 -4.254 -0.825 1.00 40.03 133 THR A C 1
ATOM 1094 O O . THR A 1 133 ? -16.857 -3.552 -1.469 1.00 40.03 133 THR A O 1
ATOM 1097 N N . LEU A 1 134 ? -14.856 -3.862 -0.513 1.00 35.06 134 LEU A N 1
ATOM 1098 C CA . LEU A 1 134 ? -14.076 -2.713 -0.982 1.00 35.06 134 LEU A CA 1
ATOM 1099 C C . LEU A 1 134 ? -13.333 -3.055 -2.276 1.00 35.06 134 LEU A C 1
ATOM 1101 O O . LEU A 1 134 ? -12.357 -3.781 -2.221 1.00 35.06 134 LEU A O 1
ATOM 1105 N N . VAL A 1 135 ? -13.738 -2.550 -3.438 1.00 41.03 135 VAL A N 1
ATOM 1106 C CA . VAL A 1 135 ? -13.007 -2.803 -4.701 1.00 41.03 135 VAL A CA 1
ATOM 1107 C C . VAL A 1 135 ? -11.776 -1.895 -4.754 1.00 41.03 135 VAL A C 1
ATOM 1109 O O . VAL A 1 135 ? -11.897 -0.701 -4.503 1.00 41.03 135 VAL A O 1
ATOM 1112 N N . GLY A 1 136 ? -10.610 -2.460 -5.042 1.00 32.97 136 GLY A N 1
ATOM 1113 C CA . GLY A 1 136 ? -9.325 -1.803 -5.288 1.00 32.97 136 GLY A CA 1
ATOM 1114 C C . GLY A 1 136 ? -8.706 -2.271 -6.595 1.00 32.97 136 GLY A C 1
ATOM 1115 O O . GLY A 1 136 ? -9.298 -3.145 -7.263 1.00 32.97 136 GLY A O 1
#

Radius of gyration: 18.67 Å; chains: 1; bounding box: 58×34×44 Å

Sequence (136 aa):
MFSKYPSVLESEAALALIEQFDIRAACMHLIYSAHATQLDRPWEQQFVLNDRQLERYLGLDKNKNLNRQEKLQLMLELAKQPCHLLVYVSYPDQGRIPSFTVSRTWLWEIAEPMLHFQECLQDDSGHSICEQTLVG

pLDDT: mean 76.67, std 19.61, range [32.16, 93.94]

Secondary structure (DSSP, 8-state):
---SSPPPPPHHHHHHHHHT--HHHHHHHHHHHHHHTTSSSTTT---EEEHHHHHHHTT-TT--SS-HHHHHHHHHHHHHGGGG-EEEEEE---SSS--EEEEEEES----------------TT-------EEE-

Foldseek 3Di:
DDPPADDDDDPVVVVVLVVPQDPVLVLLVVVLVVQLVVDPHSPVDKDKDWLVVSCVSSVVVVPPPDDPVRSVVVSVVSNCSLQSDWDWDFADCPPVDHTDIDPIDGPDDQDPFPPPPPPDPDDPPPDDDDIGITMD